Protein AF-A0A2V5P1S1-F1 (afdb_monomer)

Nearest PDB structures (foldseek):
  4fdx-assembly1_B  TM=1.003E+00  e=4.397E-04  Methylibium petroleiphilum PM1
  8t9o-assembly2_J  TM=9.444E-01  e=1.664E-03  Herbaspirillum
  6bgn-assembly4_D  TM=9.563E-01  e=2.052E-03  Pseudomonas putida
  6ogm-assembly2_G  TM=9.567E-01  e=1.664E-03  Burkholderia lata
  8t9o-assembly1_A  TM=9.628E-01  e=2.052E-03  Herbaspirillum

Sequence (45 aa):
MPEITIELNEGRSIEQKRALCKGITEVVVETCKVPADRVVITIHE

Solvent-accessible surface area (backbone atoms only — not comparable to full-atom values): 2801 Å² total; per-residue (Å²): 121,57,74,45,80,42,85,43,81,76,89,72,53,71,67,57,54,51,53,50,55,51,54,52,45,51,52,48,27,68,72,68,72,45,65,65,92,48,54,44,78,47,79,48,103

Secondary structure (DSSP, 8-state):
--EEEEE--S---HHHHHHHHHHHHHHHHHHH---GGG-EEEEE-

Structure (mmCIF, N/CA/C/O backbone):
data_AF-A0A2V5P1S1-F1
#
_entry.id   AF-A0A2V5P1S1-F1
#
loop_
_atom_site.group_PDB
_atom_site.id
_atom_site.type_symbol
_atom_site.label_atom_id
_atom_site.label_alt_id
_atom_site.label_comp_id
_atom_site.label_asym_id
_atom_site.label_entity_id
_atom_site.label_seq_id
_atom_site.pdbx_PDB_ins_code
_atom_site.Cartn_x
_atom_site.Cartn_y
_atom_site.Cartn_z
_atom_site.occupancy
_atom_site.B_iso_or_equiv
_atom_site.auth_seq_id
_atom_site.auth_comp_id
_atom_site.auth_asym_id
_atom_site.auth_atom_id
_atom_site.pdbx_PDB_model_num
ATOM 1 N N . MET A 1 1 ? -15.191 1.259 3.568 1.00 88.75 1 MET A N 1
ATOM 2 C CA . MET A 1 1 ? -14.097 0.484 2.954 1.00 88.75 1 MET A CA 1
ATOM 3 C C . MET A 1 1 ? -13.320 1.479 2.119 1.00 88.75 1 MET A C 1
ATOM 5 O O . MET A 1 1 ? -13.891 1.934 1.137 1.00 88.75 1 MET A O 1
ATOM 9 N N . PRO A 1 2 ? -12.158 1.961 2.589 1.00 95.12 2 PRO A N 1
ATOM 10 C CA . PRO A 1 2 ? -11.364 2.927 1.837 1.00 95.12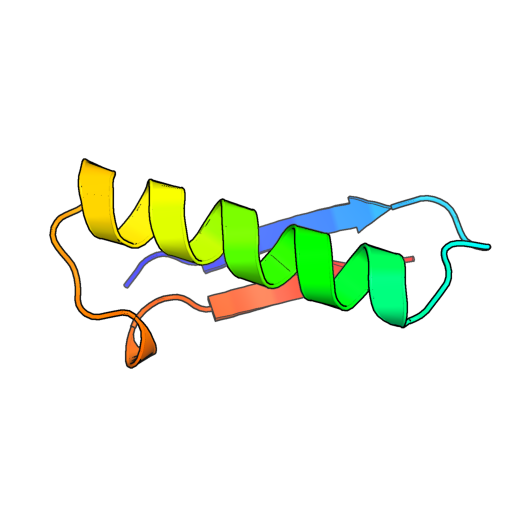 2 PRO A CA 1
ATOM 11 C C . PRO A 1 2 ? -10.740 2.285 0.598 1.00 95.12 2 PRO A C 1
ATOM 13 O O . PRO A 1 2 ? -10.133 1.217 0.691 1.00 95.12 2 PRO A O 1
ATOM 16 N N . GLU A 1 3 ? -10.884 2.960 -0.534 1.00 97.00 3 GLU A N 1
ATOM 17 C CA . GLU A 1 3 ? -10.301 2.579 -1.816 1.00 97.00 3 GLU A CA 1
ATOM 18 C C . GLU A 1 3 ? -9.417 3.726 -2.299 1.00 97.00 3 GLU A C 1
ATOM 20 O O . GLU A 1 3 ? -9.830 4.889 -2.280 1.00 97.00 3 GLU A O 1
ATOM 25 N N . ILE A 1 4 ? -8.176 3.402 -2.652 1.00 97.25 4 ILE A N 1
ATOM 26 C CA . ILE A 1 4 ? -7.161 4.366 -3.054 1.00 97.25 4 ILE A CA 1
ATOM 27 C C . ILE A 1 4 ? -6.602 3.933 -4.402 1.00 97.25 4 ILE A C 1
ATOM 29 O O . ILE A 1 4 ? -6.022 2.856 -4.528 1.00 97.25 4 ILE A O 1
ATOM 33 N N . THR A 1 5 ? -6.719 4.816 -5.386 1.00 97.31 5 THR A N 1
ATOM 34 C CA . THR A 1 5 ? -6.122 4.644 -6.709 1.00 97.31 5 THR A CA 1
ATOM 35 C C . THR A 1 5 ? -4.952 5.602 -6.857 1.00 97.31 5 THR A C 1
ATOM 37 O O . THR A 1 5 ? -5.077 6.791 -6.560 1.00 97.31 5 THR A O 1
ATOM 40 N N . ILE A 1 6 ? -3.806 5.086 -7.289 1.00 96.69 6 ILE A N 1
ATOM 41 C CA . ILE A 1 6 ? -2.574 5.852 -7.455 1.00 96.69 6 ILE A CA 1
ATOM 42 C C . ILE A 1 6 ? -2.156 5.787 -8.918 1.00 96.69 6 ILE A C 1
ATOM 44 O O . ILE A 1 6 ? -1.858 4.709 -9.420 1.00 96.69 6 ILE A O 1
ATOM 48 N N . GLU A 1 7 ? -2.078 6.946 -9.561 1.00 96.56 7 GLU A N 1
ATOM 49 C CA . GLU A 1 7 ? -1.489 7.108 -10.891 1.00 96.56 7 GLU A CA 1
ATOM 50 C C . GLU A 1 7 ? -0.000 7.445 -10.733 1.00 96.56 7 GLU A C 1
ATOM 52 O O . GLU A 1 7 ? 0.362 8.465 -10.135 1.00 96.56 7 GLU A O 1
ATOM 57 N N . LEU A 1 8 ? 0.878 6.575 -11.226 1.00 94.75 8 LEU A N 1
ATOM 58 C CA . LEU A 1 8 ? 2.327 6.683 -11.075 1.00 94.75 8 LEU A CA 1
ATOM 59 C C . LEU A 1 8 ? 3.011 6.478 -12.417 1.00 94.75 8 LEU A C 1
ATOM 61 O O . LEU A 1 8 ? 2.948 5.400 -12.971 1.00 94.75 8 LEU A O 1
ATOM 65 N N . ASN A 1 9 ? 3.789 7.453 -12.884 1.00 94.88 9 ASN A N 1
ATOM 66 C CA . ASN A 1 9 ? 4.623 7.232 -14.069 1.00 94.88 9 ASN A CA 1
ATOM 67 C C . ASN A 1 9 ? 5.538 6.002 -13.893 1.00 94.88 9 ASN A C 1
ATOM 69 O O . ASN A 1 9 ? 6.141 5.832 -12.826 1.00 94.88 9 ASN A O 1
ATOM 73 N N . GLU A 1 10 ? 5.725 5.224 -14.961 1.00 92.44 10 GLU A N 1
ATOM 74 C CA . GLU A 1 10 ? 6.566 4.021 -14.985 1.00 92.44 10 GLU A CA 1
ATOM 75 C C . GLU A 1 10 ? 7.998 4.228 -14.443 1.00 92.44 10 GLU A C 1
ATOM 77 O O . GLU A 1 10 ? 8.546 5.334 -14.405 1.00 92.44 10 GLU A O 1
ATOM 82 N N . GLY A 1 11 ? 8.651 3.133 -14.040 1.00 93.81 11 GLY A N 1
ATOM 83 C CA . GLY A 1 11 ? 10.081 3.118 -13.686 1.00 93.81 11 GLY A CA 1
ATOM 84 C C . GLY A 1 11 ? 10.389 3.123 -12.187 1.00 93.81 11 GLY A C 1
ATOM 85 O O . GLY A 1 11 ? 11.540 3.309 -11.796 1.00 93.81 11 GLY A O 1
ATOM 86 N N . ARG A 1 12 ? 9.383 2.919 -11.329 1.00 95.62 12 ARG A N 1
ATOM 87 C CA . ARG A 1 12 ? 9.568 2.820 -9.870 1.00 95.62 12 ARG A CA 1
ATOM 88 C C . ARG A 1 12 ? 9.912 1.384 -9.509 1.00 95.62 12 ARG A C 1
ATOM 90 O O . ARG A 1 12 ? 9.319 0.444 -10.041 1.00 95.62 12 ARG A O 1
ATOM 97 N N . SER A 1 13 ? 10.860 1.204 -8.595 1.00 96.50 13 SER A N 1
ATOM 98 C CA . SER A 1 13 ? 11.227 -0.135 -8.139 1.00 96.50 13 SER A CA 1
ATOM 99 C C . SER A 1 13 ? 10.079 -0.772 -7.349 1.00 96.50 13 SER A C 1
ATOM 101 O O . SER A 1 13 ? 9.235 -0.092 -6.763 1.00 96.50 13 SER A O 1
ATOM 103 N N . ILE A 1 14 ? 10.053 -2.104 -7.292 1.00 95.25 14 ILE A N 1
ATOM 104 C CA . ILE A 1 14 ? 9.054 -2.844 -6.503 1.00 95.25 14 ILE A CA 1
ATOM 105 C C . ILE A 1 14 ? 9.124 -2.446 -5.020 1.00 95.25 14 ILE A C 1
ATOM 107 O O . ILE A 1 14 ? 8.096 -2.348 -4.352 1.00 95.25 14 ILE A O 1
ATOM 111 N N . GLU A 1 15 ? 10.325 -2.192 -4.500 1.00 97.12 15 GLU A N 1
ATOM 112 C CA . GLU A 1 15 ? 10.532 -1.769 -3.112 1.00 97.12 15 GLU A CA 1
ATOM 113 C C . GLU A 1 15 ? 9.890 -0.408 -2.833 1.00 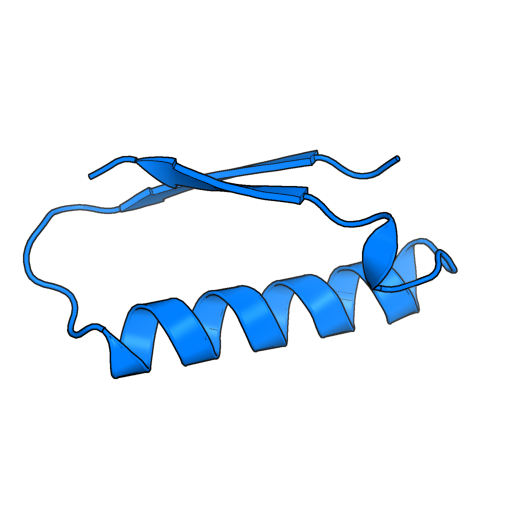97.12 15 GLU A C 1
ATOM 115 O O . GLU A 1 15 ? 9.226 -0.250 -1.809 1.00 97.12 15 GLU A O 1
ATOM 120 N N . GLN A 1 16 ? 9.998 0.540 -3.772 1.00 96.75 16 GLN A N 1
ATOM 121 C CA . GLN A 1 16 ? 9.334 1.841 -3.668 1.00 96.75 16 GLN A CA 1
ATOM 122 C C . GLN A 1 16 ? 7.810 1.695 -3.648 1.00 96.75 16 GLN A C 1
ATOM 124 O O . GLN A 1 16 ? 7.155 2.284 -2.789 1.00 96.75 16 GLN A O 1
ATOM 129 N N . LYS A 1 17 ? 7.239 0.868 -4.535 1.00 96.12 17 LYS A N 1
ATOM 130 C CA . LYS A 1 17 ? 5.786 0.616 -4.569 1.00 96.12 17 LYS A CA 1
ATOM 131 C C . LYS A 1 17 ? 5.296 -0.021 -3.266 1.00 96.12 17 LYS A C 1
ATOM 133 O O . LYS A 1 17 ? 4.281 0.393 -2.717 1.00 96.12 17 LYS A O 1
ATOM 138 N N . ARG A 1 18 ? 6.047 -0.984 -2.716 1.00 97.00 18 ARG A N 1
ATOM 139 C CA . ARG A 1 18 ? 5.7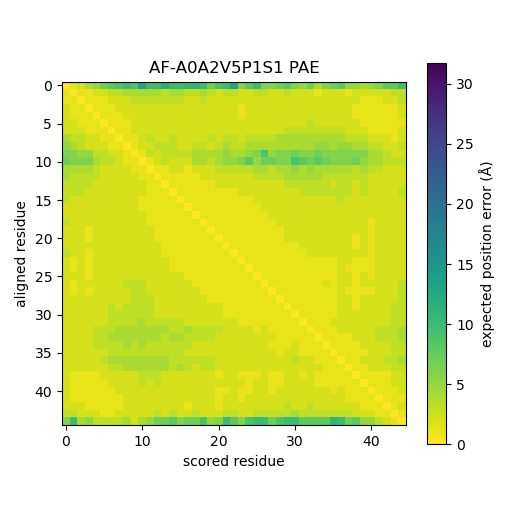32 -1.615 -1.421 1.00 97.00 18 ARG A CA 1
ATOM 140 C C . ARG A 1 18 ? 5.775 -0.618 -0.267 1.00 97.00 18 ARG A C 1
ATOM 142 O O . ARG A 1 18 ? 4.863 -0.617 0.559 1.00 97.00 18 ARG A O 1
ATOM 149 N N . ALA A 1 19 ? 6.811 0.220 -0.212 1.00 97.88 19 ALA A N 1
ATOM 150 C CA . ALA A 1 19 ? 6.931 1.259 0.805 1.00 97.88 19 ALA A CA 1
ATOM 151 C C . ALA A 1 19 ? 5.762 2.253 0.726 1.00 97.88 19 ALA A C 1
ATOM 153 O O . ALA A 1 19 ? 5.182 2.598 1.755 1.00 97.88 19 ALA A O 1
ATOM 154 N N . LEU A 1 20 ? 5.364 2.636 -0.491 1.00 97.19 20 LEU A N 1
ATOM 155 C CA . LEU A 1 20 ? 4.226 3.518 -0.732 1.00 97.19 20 LEU A CA 1
ATOM 156 C C . LEU A 1 2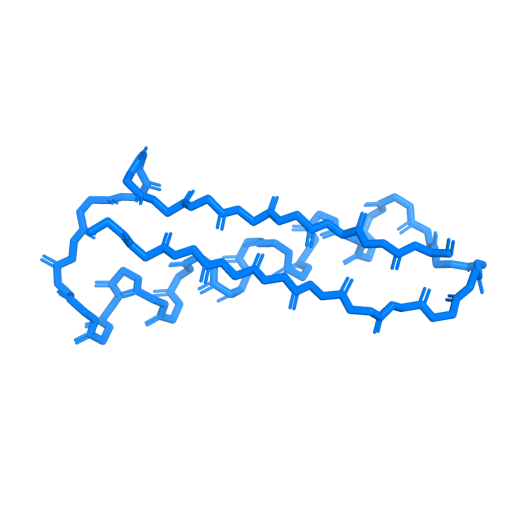0 ? 2.905 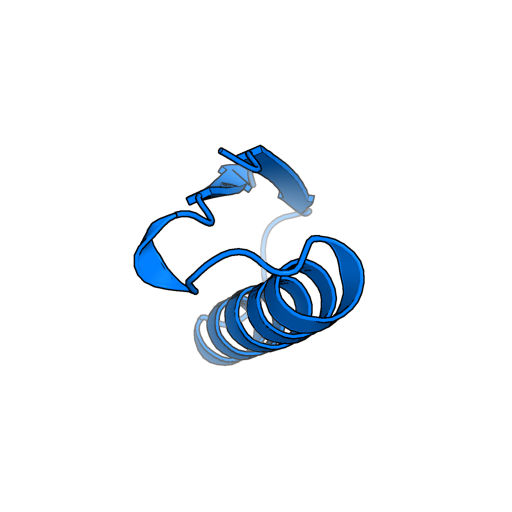2.905 -0.250 1.00 97.19 20 LEU A C 1
ATOM 158 O O . LEU A 1 20 ? 2.193 3.538 0.528 1.00 97.19 20 LEU A O 1
ATOM 162 N N . CYS A 1 21 ? 2.596 1.666 -0.648 1.00 97.06 21 CYS A N 1
ATOM 163 C CA . CYS A 1 21 ? 1.379 0.985 -0.199 1.00 97.06 21 CYS A CA 1
ATOM 164 C C . CYS A 1 21 ? 1.321 0.869 1.328 1.00 97.06 21 CYS A C 1
ATOM 166 O O . CYS A 1 21 ? 0.264 1.083 1.922 1.00 97.06 21 CYS A O 1
ATOM 168 N N . LYS A 1 22 ? 2.455 0.562 1.974 1.00 97.75 22 LYS A N 1
ATOM 169 C CA . LYS A 1 22 ? 2.535 0.453 3.434 1.00 97.75 22 LYS A CA 1
ATOM 170 C C . LYS A 1 22 ?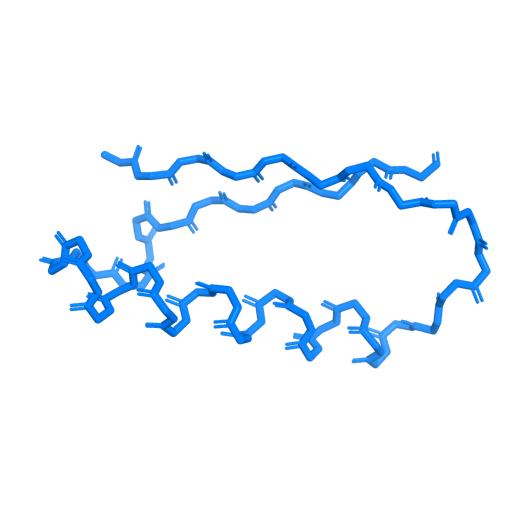 2.237 1.791 4.114 1.00 97.75 22 LYS A C 1
ATOM 172 O O . LYS A 1 22 ? 1.356 1.839 4.965 1.00 97.75 22 LYS A O 1
ATOM 177 N N . GLY A 1 23 ? 2.913 2.864 3.700 1.00 98.19 23 GLY A N 1
ATOM 178 C CA . GLY A 1 23 ? 2.718 4.190 4.293 1.00 98.19 23 GLY A CA 1
ATOM 179 C C . GLY A 1 23 ? 1.289 4.712 4.117 1.00 98.19 23 GLY A C 1
ATOM 180 O O . GLY A 1 23 ? 0.695 5.216 5.065 1.00 98.19 23 GLY A O 1
ATOM 181 N N . ILE A 1 24 ? 0.694 4.527 2.934 1.00 97.56 24 ILE A N 1
ATOM 182 C CA . ILE A 1 24 ? -0.705 4.914 2.689 1.00 97.56 24 ILE A CA 1
ATOM 183 C C . ILE A 1 24 ? -1.656 4.095 3.562 1.00 97.56 24 ILE A C 1
ATOM 185 O O . ILE A 1 24 ? -2.557 4.663 4.177 1.00 97.56 24 ILE A O 1
ATOM 189 N N . THR A 1 25 ? -1.447 2.779 3.658 1.00 97.94 25 THR A N 1
ATOM 190 C CA . THR A 1 25 ? -2.277 1.919 4.513 1.00 97.94 25 THR A CA 1
ATOM 191 C C . THR A 1 25 ? -2.224 2.375 5.969 1.00 97.94 25 THR A C 1
ATOM 193 O O . THR A 1 25 ? -3.272 2.495 6.597 1.00 97.94 25 THR A O 1
ATOM 196 N N . GLU A 1 26 ? -1.035 2.681 6.498 1.00 98.25 26 GLU A N 1
ATOM 197 C CA . GLU A 1 26 ? -0.858 3.171 7.873 1.00 98.25 26 GLU A CA 1
ATOM 198 C C . GLU A 1 26 ? -1.643 4.467 8.120 1.00 98.25 26 GLU A C 1
ATOM 200 O O . GLU A 1 26 ? -2.437 4.529 9.060 1.00 98.25 26 GLU A O 1
ATOM 205 N N . VAL A 1 27 ? -1.512 5.456 7.229 1.00 98.25 27 VAL A N 1
ATOM 206 C CA . VAL A 1 27 ? -2.241 6.732 7.332 1.00 98.25 27 VAL A CA 1
ATOM 207 C C . VAL A 1 27 ? -3.755 6.517 7.276 1.00 98.25 27 VAL A C 1
ATOM 209 O O . VAL A 1 27 ? -4.497 7.111 8.058 1.00 98.25 27 VAL A O 1
ATOM 212 N N . VAL A 1 28 ? -4.243 5.660 6.378 1.00 97.88 28 VAL A N 1
ATOM 213 C CA . VAL A 1 28 ? -5.683 5.392 6.227 1.00 97.88 28 VAL A CA 1
ATOM 214 C C . VAL A 1 28 ? -6.242 4.663 7.448 1.00 97.88 28 VAL A C 1
ATOM 216 O O 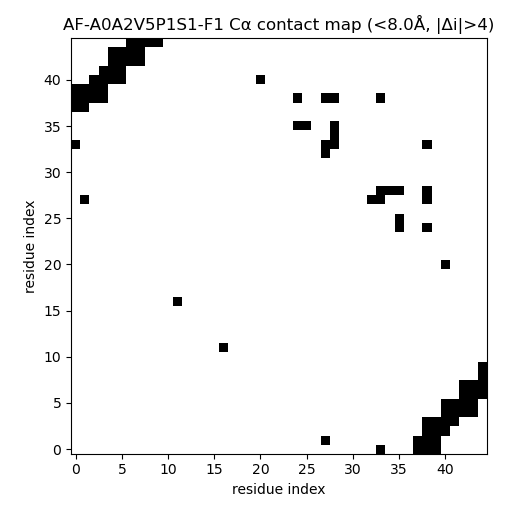. VAL A 1 28 ? -7.304 5.027 7.949 1.00 97.88 28 VAL A O 1
ATOM 219 N N . VAL A 1 29 ? -5.530 3.663 7.967 1.00 97.94 29 VAL A N 1
ATOM 220 C CA . VAL A 1 29 ? -5.918 2.949 9.193 1.00 97.94 29 VAL A CA 1
ATOM 221 C C . VAL A 1 29 ? -5.975 3.914 10.376 1.00 97.94 29 VAL A C 1
ATOM 223 O O . VAL A 1 29 ? -6.958 3.924 11.124 1.00 97.94 29 VAL A O 1
ATOM 226 N N . GLU A 1 30 ? -4.958 4.764 10.528 1.00 98.19 30 GLU A N 1
ATOM 227 C CA . GLU A 1 30 ? -4.879 5.725 11.624 1.00 98.19 30 GLU A CA 1
ATOM 228 C C . GLU A 1 30 ? -5.990 6.779 11.552 1.00 98.19 30 GLU A C 1
ATOM 230 O O . GLU A 1 30 ? -6.608 7.090 12.572 1.00 98.19 30 GLU A O 1
ATOM 235 N N . THR A 1 31 ? -6.263 7.324 10.370 1.00 97.94 31 THR A N 1
ATOM 236 C CA . THR A 1 31 ? -7.205 8.440 10.193 1.00 97.94 31 THR A CA 1
ATOM 237 C C . THR A 1 31 ? -8.653 7.971 10.102 1.00 97.94 31 THR A C 1
ATOM 239 O O . THR A 1 31 ? -9.521 8.518 10.781 1.00 97.94 31 THR A O 1
ATOM 242 N N . CYS A 1 32 ? -8.925 6.925 9.320 1.00 96.94 32 CYS A N 1
ATOM 243 C CA . CYS A 1 32 ? -10.273 6.401 9.108 1.00 96.94 32 CYS A CA 1
ATOM 244 C C . CYS A 1 32 ? -10.707 5.389 10.176 1.00 96.94 32 CYS A C 1
ATOM 246 O O . CYS A 1 32 ? -11.866 4.976 10.166 1.00 96.94 32 CYS A O 1
ATOM 248 N N . LYS A 1 33 ? -9.807 4.986 11.087 1.00 97.00 33 LYS A N 1
ATOM 249 C CA . LYS A 1 33 ? -10.078 4.021 12.170 1.00 97.00 33 LYS A CA 1
ATOM 250 C C . LYS A 1 33 ? -10.668 2.703 11.655 1.00 97.00 33 LYS A C 1
ATOM 252 O O . LYS A 1 33 ? -11.560 2.124 12.273 1.00 97.00 33 LYS A O 1
ATOM 257 N N . VAL A 1 34 ? -10.170 2.230 10.512 1.00 96.75 34 VAL A N 1
ATOM 258 C CA . VAL A 1 34 ? -10.559 0.943 9.920 1.00 96.75 34 VAL A CA 1
ATOM 259 C C . VAL A 1 34 ? -9.421 -0.071 10.027 1.00 96.75 34 VAL A C 1
ATOM 261 O O . VAL A 1 34 ? -8.259 0.325 10.015 1.00 96.75 34 VAL A O 1
ATOM 264 N N . 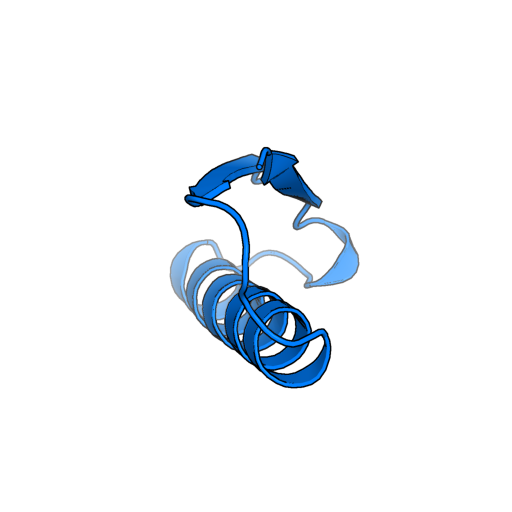PRO A 1 35 ? -9.722 -1.377 10.092 1.00 96.75 35 PRO A N 1
ATOM 265 C CA . PRO A 1 35 ? -8.711 -2.422 9.964 1.00 96.75 35 PRO A CA 1
ATOM 266 C C . PRO A 1 35 ? -7.938 -2.345 8.634 1.00 96.75 35 PRO A C 1
ATOM 268 O O . PRO A 1 35 ? -8.493 -1.949 7.608 1.00 96.75 35 PRO A O 1
ATOM 271 N N . ALA A 1 36 ? -6.664 -2.750 8.643 1.00 95.69 36 ALA A N 1
ATOM 272 C CA . ALA A 1 36 ? -5.783 -2.674 7.471 1.00 95.69 36 ALA A CA 1
ATOM 273 C C . ALA A 1 36 ? -6.249 -3.547 6.293 1.00 95.69 36 ALA A C 1
ATOM 275 O O . ALA A 1 36 ? -6.092 -3.162 5.141 1.00 95.69 36 ALA A O 1
ATOM 276 N N . ASP A 1 37 ? -6.878 -4.688 6.572 1.00 95.94 37 ASP A N 1
ATOM 277 C CA . ASP A 1 37 ? -7.455 -5.590 5.564 1.00 95.94 37 ASP A CA 1
ATOM 278 C C . ASP A 1 37 ? -8.671 -4.992 4.829 1.00 95.94 37 ASP A C 1
ATOM 280 O O . ASP A 1 37 ? -9.129 -5.541 3.828 1.00 95.94 37 ASP A O 1
ATOM 284 N N . ARG A 1 38 ? -9.194 -3.849 5.297 1.00 96.31 38 ARG A N 1
ATOM 285 C CA . ARG A 1 38 ? -10.289 -3.101 4.658 1.00 96.31 38 ARG A CA 1
ATOM 286 C C . ARG A 1 38 ? -9.797 -1.991 3.732 1.00 96.31 38 ARG A C 1
ATOM 288 O O . ARG A 1 38 ? -10.645 -1.317 3.144 1.00 96.31 38 ARG A O 1
ATOM 295 N N . VAL A 1 39 ? -8.485 -1.780 3.636 1.00 97.44 39 VAL A N 1
ATOM 296 C CA . VAL A 1 39 ? -7.861 -0.772 2.774 1.00 97.44 39 VAL A CA 1
ATOM 297 C C . VAL A 1 39 ? -7.435 -1.437 1.472 1.00 97.44 39 VAL A C 1
ATOM 299 O O . VAL A 1 39 ? -6.624 -2.361 1.474 1.00 97.44 39 VAL A O 1
ATOM 302 N N . VAL A 1 40 ? -7.980 -0.960 0.356 1.00 97.31 40 VAL A N 1
ATOM 303 C CA . VAL A 1 40 ? -7.633 -1.452 -0.981 1.00 97.31 40 VAL A CA 1
ATOM 304 C C . VAL A 1 40 ? -6.851 -0.367 -1.706 1.00 97.31 40 VAL A C 1
ATOM 306 O O . VAL A 1 40 ? -7.299 0.777 -1.774 1.00 97.31 40 VAL A O 1
ATOM 309 N N . ILE A 1 41 ? -5.675 -0.725 -2.223 1.00 97.25 41 ILE A N 1
ATOM 310 C CA . ILE A 1 41 ? -4.807 0.178 -2.983 1.00 97.25 41 ILE A CA 1
ATOM 311 C C . ILE A 1 41 ? -4.565 -0.421 -4.364 1.00 97.25 41 ILE A C 1
ATOM 313 O O . ILE A 1 41 ? -4.080 -1.550 -4.477 1.00 97.25 41 ILE A O 1
ATOM 317 N N . THR A 1 42 ? -4.845 0.361 -5.400 1.00 97.44 42 THR A N 1
ATOM 318 C CA . THR A 1 42 ? -4.562 0.028 -6.797 1.00 97.44 42 THR A CA 1
ATOM 319 C C . THR A 1 42 ? -3.567 1.035 -7.356 1.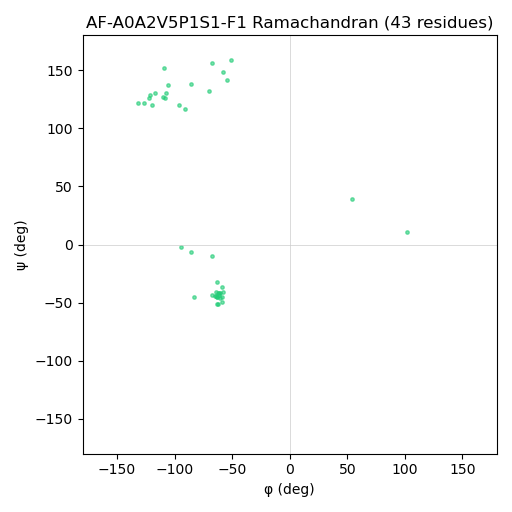00 97.44 42 THR A C 1
ATOM 321 O O . THR A 1 42 ? -3.747 2.241 -7.204 1.00 97.44 42 THR A O 1
ATOM 324 N N . ILE A 1 43 ? -2.502 0.540 -7.986 1.00 96.25 43 ILE A N 1
ATOM 325 C CA . ILE A 1 43 ? -1.505 1.368 -8.670 1.00 96.25 43 ILE A CA 1
ATOM 326 C C . ILE A 1 43 ? -1.682 1.175 -10.175 1.00 96.25 43 ILE A C 1
ATOM 328 O O . ILE A 1 43 ? -1.642 0.038 -10.649 1.00 96.25 43 ILE A O 1
ATOM 332 N N . HIS A 1 44 ? -1.854 2.280 -10.894 1.00 96.19 44 HIS A N 1
ATOM 333 C CA . HIS A 1 44 ? -1.801 2.360 -12.348 1.00 96.19 44 HIS A CA 1
ATOM 334 C C . HIS A 1 44 ? -0.493 3.032 -12.763 1.00 96.19 44 HIS A C 1
ATOM 336 O O . HIS A 1 44 ? -0.061 3.999 -12.126 1.00 96.19 44 HIS A O 1
ATOM 342 N N . GLU A 1 45 ? 0.144 2.476 -13.793 1.00 88.00 45 GLU A N 1
ATOM 343 C CA . GLU A 1 45 ? 1.421 2.941 -14.342 1.00 88.00 45 GLU A CA 1
ATOM 344 C C . GLU A 1 45 ? 1.358 3.112 -15.851 1.00 88.00 45 GLU A C 1
ATOM 346 O O . GLU A 1 45 ? 0.624 2.312 -16.482 1.00 88.00 45 GLU A O 1
#

Mean predicted aligned error: 2.24 Å

Radius of gyration: 10.94 Å; Cα contacts (8 Å, |Δi|>4): 44; chains: 1; bounding box: 25×14×27 Å

Foldseek 3Di:
DAEEEAEDDDDDDPVRVVVVLVVVLVVCCVPVVDDSVPYHYHYDD

pLDDT: mean 96.36, std 2.09, range [88.0, 98.25]